Protein AF-A0A348TVM5-F1 (afdb_monomer)

Radius of gyration: 22.69 Å; Cα contacts (8 Å, |Δi|>4): 42; chains: 1; bounding box: 51×25×62 Å

Solvent-accessible surface area (backbone atoms only — not comparable to full-atom values): 7003 Å² total; per-residue (Å²): 129,72,93,57,64,83,61,80,83,60,56,71,68,58,56,51,58,50,48,56,45,32,76,75,37,51,88,80,36,58,68,71,58,41,55,50,48,54,52,49,51,52,48,48,70,74,48,40,81,82,74,45,78,82,81,62,78,54,70,68,60,54,50,49,53,30,50,52,51,46,53,50,44,48,72,76,53,36,79,69,76,55,92,78,61,93,87,54,88,77,75,87,71,82,80,69,90,55,57,62,82,42,81,43,60,83,90,79,112

Foldseek 3Di:
DPLPPVVPDDDPVVLVVLLVVCVVPVPPHDPSNSVVVVVVVVVCVVCPPVNPPPPDDPPVVLVVVLVVVLVVCCVPCVVQVDPPDPPDDGDDDPDDSDSVVSVDDPVND

Structure (mmCIF, N/CA/C/O backbone):
data_AF-A0A348TVM5-F1
#
_entry.id   AF-A0A348TVM5-F1
#
loop_
_atom_site.group_PDB
_atom_site.id
_atom_site.type_symbol
_atom_site.label_atom_id
_atom_site.label_alt_id
_atom_site.label_comp_id
_atom_site.label_asym_id
_atom_site.label_entity_id
_atom_site.label_seq_id
_atom_site.pdbx_PDB_ins_code
_atom_site.Cartn_x
_atom_site.Cartn_y
_atom_site.Cartn_z
_atom_site.occupancy
_atom_site.B_iso_or_equiv
_atom_site.auth_seq_id
_atom_site.auth_comp_id
_atom_site.auth_asym_id
_atom_site.auth_atom_id
_atom_site.pdbx_PDB_model_num
ATOM 1 N N . MET A 1 1 ? 7.272 5.803 26.629 1.00 56.88 1 MET A N 1
ATOM 2 C CA . MET A 1 1 ? 7.052 4.371 26.342 1.00 56.88 1 MET A CA 1
ATOM 3 C C . MET A 1 1 ? 5.894 4.285 25.375 1.00 56.88 1 MET A C 1
ATOM 5 O O . MET A 1 1 ? 4.883 4.928 25.641 1.00 56.88 1 MET A O 1
ATOM 9 N N . ASP A 1 2 ? 6.055 3.574 24.259 1.00 67.06 2 ASP A N 1
ATOM 10 C CA . ASP A 1 2 ? 4.943 3.324 23.339 1.00 67.06 2 ASP A CA 1
ATOM 11 C C . ASP A 1 2 ? 3.843 2.558 24.065 1.00 67.06 2 ASP A C 1
ATOM 13 O O . ASP A 1 2 ? 4.076 1.463 24.574 1.00 67.06 2 ASP A O 1
ATOM 17 N N . ARG A 1 3 ? 2.647 3.151 24.132 1.00 64.31 3 ARG A N 1
ATOM 18 C CA . ARG A 1 3 ? 1.499 2.603 24.876 1.00 64.31 3 ARG A CA 1
ATOM 19 C C . ARG A 1 3 ? 1.016 1.254 24.328 1.00 64.31 3 ARG A C 1
ATOM 21 O O . ARG A 1 3 ? 0.351 0.522 25.048 1.00 64.31 3 ARG A O 1
ATOM 28 N N . PHE A 1 4 ? 1.386 0.927 23.090 1.00 69.00 4 PHE A N 1
ATOM 29 C CA . PHE A 1 4 ? 0.953 -0.272 22.373 1.00 69.00 4 PHE A CA 1
ATOM 30 C C . PHE A 1 4 ? 2.119 -1.015 21.711 1.00 69.00 4 PHE A C 1
ATOM 32 O O . PHE A 1 4 ? 1.958 -1.621 20.655 1.00 69.00 4 PHE A O 1
ATOM 39 N N . SER A 1 5 ? 3.310 -0.981 22.316 1.00 70.44 5 SER A N 1
ATOM 40 C CA . SER A 1 5 ? 4.486 -1.702 21.800 1.00 70.44 5 SER A CA 1
ATOM 41 C C . SER A 1 5 ? 4.227 -3.200 21.584 1.00 70.44 5 SER A C 1
ATOM 43 O O . SER A 1 5 ? 4.825 -3.807 20.700 1.00 70.44 5 SER A O 1
ATOM 45 N N . PHE A 1 6 ? 3.289 -3.776 22.339 1.00 72.00 6 PHE A N 1
ATOM 46 C CA . PHE A 1 6 ? 2.852 -5.160 22.204 1.00 72.00 6 PHE A CA 1
ATOM 47 C C . PHE A 1 6 ? 2.072 -5.457 20.916 1.00 72.00 6 PHE A C 1
ATOM 49 O O . PHE A 1 6 ? 1.868 -6.626 20.647 1.00 72.00 6 PHE A O 1
ATOM 56 N N . LEU A 1 7 ? 1.638 -4.465 20.127 1.00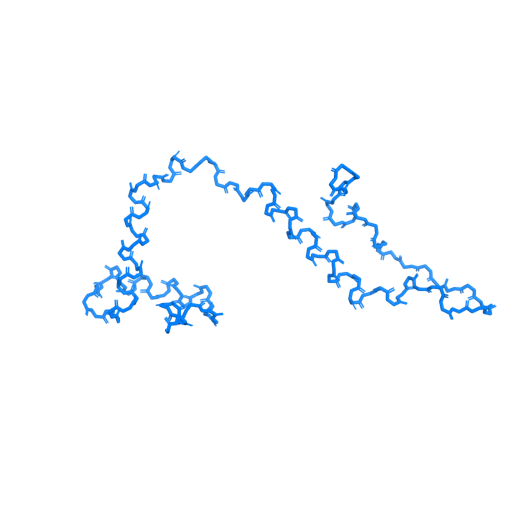 74.69 7 LEU A N 1
ATOM 57 C CA . LEU A 1 7 ? 0.919 -4.680 18.859 1.00 74.69 7 LEU A CA 1
ATOM 58 C C . LEU A 1 7 ? 1.842 -4.692 17.630 1.00 74.69 7 LEU A C 1
ATOM 60 O O . LEU A 1 7 ? 1.455 -5.193 16.580 1.00 74.69 7 LEU A O 1
ATOM 64 N N . GLY A 1 8 ? 3.061 -4.154 17.737 1.00 68.50 8 GLY A N 1
ATOM 65 C CA . GLY A 1 8 ? 3.912 -3.859 16.574 1.00 68.50 8 GLY A CA 1
ATOM 66 C C . GLY A 1 8 ? 4.461 -5.075 15.815 1.00 68.50 8 GLY A C 1
ATOM 67 O O . GLY A 1 8 ? 4.968 -4.917 14.708 1.00 68.50 8 GLY A O 1
ATOM 68 N N . SER A 1 9 ? 4.383 -6.278 16.388 1.00 66.75 9 SER A N 1
ATOM 69 C CA . SER A 1 9 ? 4.942 -7.509 15.805 1.00 66.75 9 SER A CA 1
ATOM 70 C C . SER A 1 9 ? 4.018 -8.724 15.915 1.00 66.75 9 SER A C 1
ATOM 72 O O . SER A 1 9 ? 4.468 -9.863 15.778 1.00 66.75 9 SER A O 1
ATOM 74 N N . VAL A 1 10 ? 2.733 -8.508 16.190 1.00 74.25 10 VAL A N 1
ATOM 75 C CA . VAL A 1 10 ? 1.803 -9.597 16.496 1.00 74.25 10 VAL A CA 1
ATOM 76 C C . VAL A 1 10 ? 1.073 -10.070 15.245 1.00 74.25 10 VAL A C 1
ATOM 78 O O . VAL A 1 10 ? 0.563 -9.273 14.463 1.00 74.25 10 VAL A O 1
ATOM 81 N N . HIS A 1 11 ? 1.004 -11.389 15.063 1.00 78.19 11 HIS A N 1
ATOM 82 C CA . HIS A 1 11 ? 0.195 -12.005 14.015 1.00 78.19 11 HIS A CA 1
ATOM 83 C C . HIS A 1 11 ? -1.298 -11.807 14.296 1.00 78.19 11 HIS A C 1
ATOM 85 O O . HIS A 1 11 ? -1.724 -11.954 15.440 1.00 78.19 11 HIS A O 1
ATOM 91 N N . ALA A 1 12 ? -2.096 -11.559 13.252 1.00 82.88 12 ALA A N 1
ATOM 92 C CA . ALA A 1 12 ? -3.543 -11.348 13.368 1.00 82.88 12 ALA A CA 1
ATOM 93 C C . ALA A 1 12 ? -4.246 -12.442 14.197 1.00 82.88 12 ALA A C 1
ATOM 95 O O . ALA A 1 12 ? -5.070 -12.125 15.050 1.00 82.88 12 ALA A O 1
ATOM 96 N N . GLN A 1 13 ? -3.818 -13.700 14.041 1.00 84.19 13 GLN A N 1
ATOM 97 C CA . GLN A 1 13 ? -4.341 -14.834 14.808 1.00 84.19 13 GLN A CA 1
ATOM 98 C C . GLN A 1 13 ? -4.205 -14.662 16.327 1.00 84.19 13 GLN A C 1
ATOM 100 O O . GLN A 1 13 ? -5.110 -14.999 17.077 1.00 84.19 13 GLN A O 1
ATOM 105 N N . LEU A 1 14 ? -3.085 -14.113 16.806 1.00 87.62 14 LEU A N 1
ATOM 106 C CA . LEU A 1 14 ? -2.881 -13.929 18.243 1.00 87.62 14 LEU A CA 1
ATOM 107 C C . LEU A 1 14 ? -3.797 -12.833 18.805 1.00 87.62 14 LEU A C 1
ATOM 109 O O . LEU A 1 14 ? -4.223 -12.930 19.953 1.00 87.62 14 LEU A O 1
ATOM 113 N N . ILE A 1 15 ? -4.087 -11.794 18.015 1.00 89.56 15 ILE A N 1
ATOM 114 C CA . ILE A 1 15 ? -5.021 -10.730 18.409 1.00 89.56 15 ILE A CA 1
ATOM 115 C C . ILE A 1 15 ? -6.425 -11.320 18.572 1.00 89.56 15 ILE A C 1
ATOM 117 O O . ILE A 1 15 ? -7.080 -11.060 19.580 1.00 89.56 15 ILE A O 1
ATOM 121 N N . GLU A 1 16 ? -6.847 -12.156 17.621 1.00 88.56 16 GLU A N 1
ATOM 122 C CA . GLU A 1 16 ? -8.133 -12.859 17.645 1.00 88.56 16 GLU A CA 1
ATOM 123 C C . GLU A 1 16 ? -8.251 -13.795 18.856 1.00 88.56 16 GLU A C 1
ATOM 125 O O . GLU A 1 16 ? -9.178 -13.658 19.656 1.00 88.56 16 GLU A O 1
ATOM 130 N N . ASP A 1 17 ? -7.255 -14.658 19.081 1.00 90.38 17 ASP A N 1
ATOM 131 C CA . ASP A 1 17 ? -7.226 -15.576 20.226 1.00 90.38 17 ASP A CA 1
ATOM 132 C C . ASP A 1 17 ? -7.304 -14.827 21.572 1.00 90.38 17 ASP A C 1
ATOM 134 O O . ASP A 1 17 ? -7.942 -15.282 22.529 1.00 90.38 17 ASP A O 1
ATOM 138 N N . GLN A 1 18 ? -6.635 -13.673 21.677 1.00 90.81 18 GLN A N 1
ATOM 139 C CA . GLN A 1 18 ? -6.666 -12.840 22.882 1.00 90.81 18 GLN A CA 1
ATOM 140 C C . GLN A 1 18 ? -8.008 -12.133 23.060 1.00 90.81 18 GLN A C 1
ATOM 142 O O . GLN A 1 18 ? -8.465 -12.001 24.198 1.00 90.81 18 GLN A O 1
ATOM 147 N N . TYR A 1 19 ? -8.663 -11.733 21.970 1.00 93.62 19 TYR A N 1
ATOM 148 C CA . TYR A 1 19 ? -10.000 -11.156 22.028 1.00 93.62 19 TYR A CA 1
ATOM 149 C C . TYR A 1 19 ? -11.034 -12.188 22.491 1.00 93.62 19 TYR A C 1
ATOM 151 O O . TYR A 1 19 ? -11.818 -11.909 23.396 1.00 93.62 19 TYR A O 1
ATOM 159 N N . GLU A 1 20 ? -10.977 -13.427 21.992 1.00 93.38 20 GLU A N 1
ATOM 160 C CA . GLU A 1 20 ? -11.857 -14.501 22.471 1.00 93.38 20 GLU A CA 1
ATOM 161 C C . GLU A 1 20 ? -11.700 -14.774 23.972 1.00 93.38 20 GLU A C 1
ATOM 163 O O . GLU A 1 20 ? -12.673 -15.049 24.683 1.00 93.38 20 GLU A O 1
ATOM 168 N N . ARG A 1 21 ? -10.459 -14.741 24.468 1.00 92.44 21 ARG A N 1
ATOM 169 C CA . ARG A 1 21 ? -10.170 -14.915 25.897 1.00 92.44 21 ARG A CA 1
ATOM 170 C C . ARG A 1 21 ? -10.746 -13.775 26.717 1.00 92.44 21 ARG A C 1
ATOM 172 O O . ARG A 1 21 ? -11.340 -14.041 27.761 1.00 92.44 21 ARG A O 1
ATOM 179 N N . TYR A 1 22 ? -10.612 -12.547 26.229 1.00 94.94 22 TYR A N 1
ATOM 180 C CA . TYR A 1 22 ? -11.217 -11.374 26.840 1.00 94.94 22 TYR A CA 1
ATOM 181 C C . TYR A 1 22 ? -12.744 -11.502 26.920 1.00 94.94 22 TYR A C 1
ATOM 183 O O . TYR A 1 22 ? -13.291 -11.303 28.000 1.00 94.94 22 TYR A O 1
ATOM 191 N N . LEU A 1 23 ? -13.420 -11.953 25.857 1.00 93.94 23 LEU A N 1
ATOM 192 C CA . LEU A 1 23 ? -14.874 -12.173 25.868 1.00 93.94 23 LEU A CA 1
ATOM 193 C C . LEU A 1 23 ? -15.319 -13.230 26.896 1.00 93.94 23 LEU A C 1
ATOM 195 O O . LEU A 1 23 ? -16.388 -13.107 27.490 1.00 93.94 23 LEU A O 1
ATOM 199 N N . LYS A 1 24 ? -14.511 -14.276 27.123 1.00 94.75 24 LYS A N 1
ATOM 200 C CA . LYS A 1 24 ? -14.814 -15.349 28.093 1.00 94.75 24 LYS A CA 1
ATOM 201 C C . LYS A 1 24 ? -14.496 -14.954 29.536 1.00 94.75 24 LYS A C 1
ATOM 203 O O . LYS A 1 24 ? -15.229 -15.328 30.448 1.00 94.75 24 LYS A O 1
ATOM 208 N N . ASN A 1 25 ? -13.376 -14.270 29.755 1.00 93.00 25 A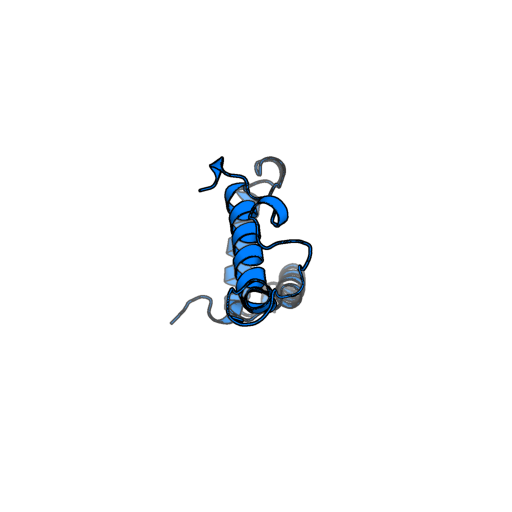SN A N 1
ATOM 209 C CA . ASN A 1 25 ? -12.919 -13.844 31.074 1.00 93.00 25 ASN A CA 1
ATOM 210 C C . ASN A 1 25 ? -12.113 -12.532 30.976 1.00 93.00 25 ASN A C 1
ATOM 212 O O . ASN A 1 25 ? -10.875 -12.566 30.897 1.00 93.00 25 ASN A O 1
ATOM 216 N N . PRO A 1 26 ? -12.791 -11.371 31.041 1.00 88.31 26 PRO A N 1
ATOM 217 C CA . PRO A 1 26 ? -12.134 -10.070 30.960 1.00 88.31 26 PRO A CA 1
ATOM 218 C C . PRO A 1 26 ? -11.082 -9.885 32.059 1.00 88.31 26 PRO A C 1
ATOM 220 O O . PRO A 1 26 ? -9.978 -9.403 31.793 1.00 88.31 26 PRO A O 1
ATOM 223 N N . ASP A 1 27 ? -11.385 -10.340 33.278 1.00 88.19 27 ASP A N 1
ATOM 224 C CA . ASP A 1 27 ? -10.527 -10.180 34.456 1.00 88.19 27 ASP A CA 1
ATOM 225 C C . ASP A 1 27 ? -9.273 -11.063 34.426 1.00 88.19 27 ASP A C 1
ATOM 227 O O . ASP A 1 27 ? -8.263 -10.717 35.044 1.00 88.19 27 ASP A O 1
ATOM 231 N N . GLY A 1 28 ? -9.309 -12.160 33.664 1.00 86.50 28 GLY A N 1
ATOM 232 C CA . GLY A 1 28 ? -8.165 -13.041 33.414 1.00 86.50 28 GLY A CA 1
ATOM 233 C C . GLY A 1 28 ? -7.232 -12.565 32.297 1.00 86.50 28 GLY A C 1
ATOM 234 O O . GLY A 1 28 ? -6.156 -13.133 32.119 1.00 86.50 28 GLY A O 1
ATOM 235 N N . THR A 1 29 ? -7.622 -11.531 31.550 1.00 88.12 29 THR A N 1
ATOM 236 C CA . THR A 1 29 ? -6.807 -10.952 30.475 1.00 88.12 29 THR A CA 1
ATOM 237 C C . THR A 1 29 ? -5.863 -9.892 31.040 1.00 88.12 29 THR A C 1
ATOM 239 O O . THR A 1 29 ? -6.226 -9.170 31.972 1.00 88.12 29 THR A O 1
ATOM 242 N N . GLU A 1 30 ? -4.653 -9.782 30.486 1.00 89.44 30 GLU A N 1
ATOM 243 C CA . GLU A 1 30 ? -3.680 -8.760 30.891 1.00 89.44 30 GLU A CA 1
ATOM 244 C C . GLU A 1 30 ? -4.309 -7.349 30.845 1.00 89.44 30 GLU A C 1
ATOM 246 O O . GLU A 1 30 ? -5.004 -7.032 29.875 1.00 89.44 30 GLU A O 1
ATOM 251 N N . PRO A 1 31 ? -4.052 -6.473 31.839 1.00 89.31 31 PRO A N 1
ATOM 252 C CA . PRO A 1 31 ? -4.647 -5.136 31.893 1.00 89.31 31 PRO A CA 1
ATOM 253 C C . PRO A 1 31 ? -4.479 -4.305 30.611 1.00 89.31 31 PRO A C 1
ATOM 255 O O . PRO A 1 31 ? -5.418 -3.625 30.203 1.00 89.31 31 PRO A O 1
ATOM 258 N N . SER A 1 32 ? -3.319 -4.388 29.950 1.00 87.69 32 SER A N 1
ATOM 259 C CA . SER A 1 32 ? -3.028 -3.675 28.697 1.00 87.69 32 SER A CA 1
ATOM 260 C C . SER A 1 32 ? -3.958 -4.110 27.556 1.00 87.69 32 SER A C 1
ATOM 262 O O . SER A 1 32 ? -4.528 -3.274 26.856 1.00 87.69 32 SER A O 1
ATOM 264 N N . TRP A 1 33 ? -4.159 -5.424 27.412 1.00 89.81 33 TRP A N 1
ATOM 265 C CA . TRP A 1 33 ? -5.067 -6.024 26.432 1.00 89.81 33 TRP A CA 1
ATOM 266 C C . TRP A 1 33 ? -6.530 -5.732 26.755 1.00 89.81 33 TRP A C 1
ATOM 268 O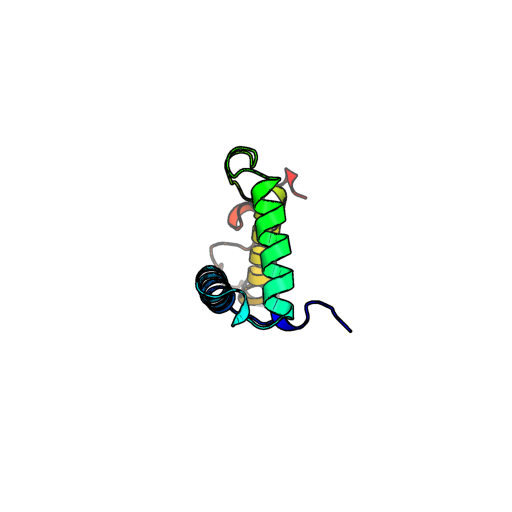 O . TRP A 1 33 ? -7.300 -5.397 25.862 1.00 89.81 33 TRP A O 1
ATOM 278 N N . ARG A 1 34 ? -6.906 -5.784 28.035 1.00 91.75 34 ARG A N 1
ATOM 279 C CA . ARG A 1 34 ? -8.258 -5.433 28.483 1.00 91.75 34 ARG A CA 1
ATOM 280 C C . ARG A 1 34 ? -8.606 -3.986 28.147 1.00 91.75 34 ARG A C 1
ATOM 282 O O . ARG A 1 34 ? -9.674 -3.738 27.607 1.00 91.75 34 ARG A O 1
ATOM 289 N N . ALA A 1 35 ? -7.704 -3.044 28.429 1.00 90.06 35 ALA A N 1
ATOM 290 C CA . ALA A 1 35 ? -7.909 -1.632 28.112 1.00 90.06 35 ALA A CA 1
ATOM 291 C C . ALA A 1 35 ? -8.011 -1.388 26.597 1.00 90.06 35 ALA A C 1
ATOM 293 O O . ALA A 1 35 ? -8.827 -0.584 26.153 1.00 90.06 35 ALA A O 1
ATOM 294 N N . PHE A 1 36 ? -7.208 -2.103 25.802 1.00 89.88 36 PHE A N 1
ATOM 295 C CA . PHE A 1 36 ? -7.300 -2.066 24.345 1.00 89.88 36 PHE A CA 1
ATOM 296 C C . PHE A 1 36 ? -8.661 -2.576 23.847 1.00 89.88 36 PHE A C 1
ATOM 298 O O . PHE A 1 36 ? -9.335 -1.864 23.106 1.00 89.88 36 PHE A O 1
ATOM 305 N N . PHE A 1 37 ? -9.094 -3.761 24.291 1.00 92.88 37 PHE A N 1
ATOM 306 C CA . PHE A 1 37 ? -10.360 -4.351 23.854 1.00 92.88 37 PHE A CA 1
ATOM 307 C C . PHE A 1 37 ? -11.583 -3.572 24.337 1.00 92.88 37 PHE A C 1
ATOM 309 O O . PHE A 1 37 ? -12.520 -3.419 23.571 1.00 92.88 37 PHE A O 1
ATOM 316 N N . GLN A 1 38 ? -11.545 -2.972 25.528 1.00 91.38 38 GLN A N 1
ATOM 317 C CA . GLN A 1 38 ? -12.591 -2.041 25.968 1.00 91.38 38 GLN A CA 1
ATOM 318 C C . GLN A 1 38 ? -12.728 -0.836 25.028 1.00 91.38 38 GLN A C 1
ATOM 320 O O . GLN A 1 38 ? -13.839 -0.417 24.720 1.00 91.38 38 GLN A O 1
ATOM 325 N N . GLY A 1 39 ? -11.608 -0.280 24.553 1.00 89.00 39 GLY A N 1
ATOM 326 C CA . GLY A 1 39 ? -11.627 0.792 23.556 1.00 89.00 39 GLY A CA 1
ATOM 327 C C . GLY A 1 39 ? -12.129 0.323 22.187 1.00 89.00 39 GLY A C 1
ATOM 328 O O . GLY A 1 39 ? -12.852 1.061 21.521 1.00 89.00 39 GLY A O 1
ATOM 329 N N . TYR A 1 40 ? -11.771 -0.898 21.782 1.00 88.69 40 TYR A N 1
ATOM 330 C CA . TYR A 1 40 ? -12.263 -1.534 20.558 1.00 88.69 40 TYR A CA 1
ATOM 331 C C . TYR A 1 40 ? -13.779 -1.775 20.605 1.00 88.69 40 TYR A C 1
ATOM 333 O O . TYR A 1 40 ? -14.477 -1.370 19.681 1.00 88.69 40 TYR A O 1
ATOM 341 N N . ASP A 1 41 ? -14.290 -2.355 21.693 1.00 89.31 41 ASP A N 1
ATOM 342 C CA . ASP A 1 41 ? -15.721 -2.595 21.900 1.00 89.31 41 ASP A CA 1
ATOM 343 C C . ASP A 1 41 ? -16.493 -1.272 21.923 1.00 89.31 41 ASP A C 1
ATOM 345 O O . ASP A 1 41 ? -17.503 -1.136 21.243 1.00 89.31 41 ASP A O 1
ATOM 349 N N . PHE A 1 42 ? -15.977 -0.258 22.625 1.00 88.88 42 PHE A N 1
ATOM 350 C CA . PHE A 1 42 ? -16.568 1.082 22.649 1.00 88.88 42 PHE A CA 1
ATOM 351 C C . PHE A 1 42 ? -16.646 1.712 21.253 1.00 88.88 42 PHE A C 1
ATOM 353 O O . PHE A 1 42 ? -17.663 2.294 20.883 1.00 88.88 42 PHE A O 1
ATOM 360 N N . ALA A 1 43 ? -15.585 1.586 20.451 1.00 82.62 43 ALA A N 1
ATOM 361 C CA . ALA A 1 43 ? -15.610 2.045 19.068 1.00 82.62 43 ALA A CA 1
ATOM 362 C C . ALA A 1 43 ? -16.632 1.254 18.236 1.00 82.62 43 ALA A C 1
ATOM 364 O O . ALA A 1 43 ? -17.370 1.857 17.465 1.00 82.62 43 ALA A O 1
ATOM 365 N N . LYS A 1 44 ? -16.723 -0.066 18.428 1.00 82.50 44 LYS A N 1
ATOM 366 C CA . LYS A 1 44 ? -17.699 -0.932 17.754 1.00 82.50 44 LYS A CA 1
ATOM 367 C C . LYS A 1 44 ? -19.152 -0.608 18.133 1.00 82.50 44 LYS A C 1
ATOM 369 O O . LYS A 1 44 ? -20.044 -0.768 17.312 1.00 82.50 44 LYS A O 1
ATOM 374 N N . GLU A 1 45 ? -19.402 -0.147 19.356 1.00 81.81 45 GLU A N 1
ATOM 375 C CA . GLU A 1 45 ? -20.725 0.326 19.783 1.00 81.81 45 GLU A CA 1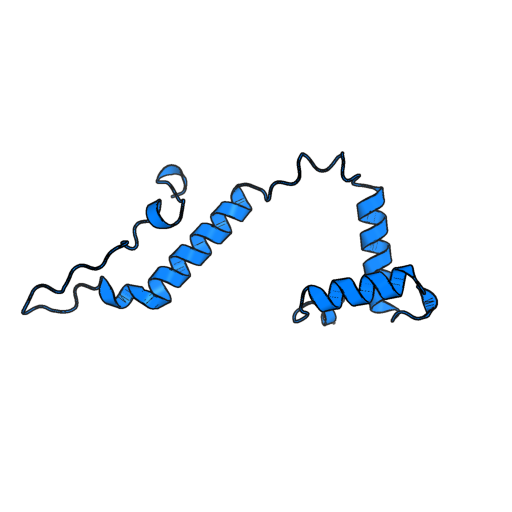
ATOM 376 C C . GLU A 1 45 ? -21.098 1.678 19.156 1.00 81.81 45 GLU A C 1
ATOM 378 O O . GLU A 1 45 ? -22.265 1.905 18.848 1.00 81.81 45 GLU A O 1
ATOM 383 N N . ILE A 1 46 ? -20.123 2.578 18.971 1.00 76.25 46 ILE A N 1
ATOM 384 C CA . ILE A 1 46 ? -20.340 3.900 18.357 1.00 76.25 46 ILE A CA 1
ATOM 385 C C . ILE A 1 46 ? -20.518 3.797 16.844 1.00 76.25 46 ILE A C 1
ATOM 387 O O . ILE A 1 46 ? -21.343 4.506 16.276 1.00 76.25 46 ILE A O 1
ATOM 391 N N . TYR A 1 47 ? -19.720 2.950 16.202 1.00 66.56 47 TYR A N 1
ATOM 392 C CA . TYR A 1 47 ? -19.770 2.698 14.772 1.00 66.56 47 TYR A CA 1
ATOM 393 C C . TYR A 1 47 ? -20.419 1.335 14.564 1.00 66.56 47 TYR A C 1
ATOM 395 O O . TYR A 1 47 ? -19.730 0.313 14.543 1.00 66.56 47 TYR A O 1
ATOM 403 N N . ALA A 1 48 ? -21.749 1.318 14.445 1.00 65.81 48 ALA A N 1
ATOM 404 C CA . ALA A 1 48 ? -22.460 0.098 14.091 1.00 65.81 48 ALA A CA 1
ATOM 405 C C . ALA A 1 48 ? -21.896 -0.455 12.770 1.00 65.81 48 ALA A C 1
ATOM 407 O O . ALA A 1 48 ? -21.555 0.310 11.870 1.00 65.81 48 ALA A O 1
ATOM 408 N N . GLU A 1 49 ? -21.835 -1.782 12.619 1.00 58.81 49 GLU A N 1
ATOM 409 C CA . GLU A 1 49 ? -21.447 -2.419 11.344 1.00 58.81 49 GLU A CA 1
ATOM 410 C C . GLU A 1 49 ? -22.313 -1.940 10.159 1.00 58.81 49 GLU A C 1
ATOM 412 O O . GLU A 1 49 ? -21.890 -2.038 9.014 1.00 58.81 49 GLU A O 1
ATOM 417 N N . GLU A 1 50 ? -23.496 -1.385 10.443 1.00 57.75 50 GLU A N 1
ATOM 418 C CA . GLU A 1 50 ? -24.423 -0.765 9.489 1.00 57.75 50 GLU A CA 1
ATOM 419 C C . GLU A 1 50 ? -24.086 0.703 9.145 1.00 57.75 50 GLU A C 1
ATOM 421 O O . GLU A 1 50 ? -24.441 1.155 8.058 1.00 57.75 50 GLU A O 1
ATOM 426 N N . ASP A 1 51 ? -23.395 1.430 10.036 1.00 56.62 51 ASP A N 1
ATOM 427 C CA . ASP A 1 51 ? -22.891 2.801 9.815 1.00 56.62 51 ASP A CA 1
ATOM 428 C C . ASP A 1 51 ? -21.515 2.813 9.129 1.00 56.62 51 ASP A C 1
ATOM 430 O O . ASP A 1 51 ? -21.073 3.846 8.625 1.00 56.62 51 ASP A O 1
ATOM 434 N N . LEU A 1 52 ? -20.836 1.663 9.099 1.00 59.50 52 LEU A N 1
ATOM 435 C CA . LEU A 1 52 ? -19.725 1.412 8.191 1.00 59.50 52 LEU A CA 1
ATOM 436 C C . LEU A 1 52 ? -20.324 1.143 6.812 1.00 59.50 52 LEU A C 1
ATOM 438 O O . LEU A 1 52 ? -20.878 0.077 6.549 1.00 59.50 52 LEU A O 1
ATOM 442 N N . ASP A 1 53 ? -20.225 2.116 5.921 1.00 50.75 53 ASP A N 1
ATOM 443 C CA . ASP A 1 53 ? -20.688 2.041 4.547 1.00 50.75 53 ASP A CA 1
ATOM 444 C C . ASP A 1 53 ? -20.065 0.843 3.817 1.00 50.75 53 ASP A C 1
ATOM 446 O O . ASP A 1 53 ? -18.964 0.905 3.284 1.00 50.75 53 ASP A O 1
ATOM 450 N N . GLY A 1 54 ? -20.773 -0.292 3.799 1.00 52.91 54 GLY A N 1
ATOM 451 C CA . GLY A 1 54 ? -20.538 -1.396 2.867 1.00 52.91 54 GLY A CA 1
ATOM 452 C C . GLY A 1 54 ? -19.110 -1.951 2.811 1.00 52.91 54 GLY A C 1
ATOM 453 O O . GLY A 1 54 ? -18.748 -2.511 1.781 1.00 52.91 54 GLY A O 1
ATOM 454 N N . GLY A 1 55 ? -18.319 -1.805 3.882 1.00 53.19 55 GLY A N 1
ATOM 455 C CA . GLY A 1 55 ? -17.110 -2.579 4.198 1.00 53.19 55 GLY A CA 1
ATOM 456 C C . GLY A 1 55 ? -16.044 -2.704 3.104 1.00 53.19 55 GLY A C 1
ATOM 457 O O . GLY A 1 55 ? -15.303 -3.688 3.091 1.00 53.19 55 GLY A O 1
ATOM 458 N N . GLY A 1 56 ? -15.969 -1.765 2.165 1.00 60.88 56 GLY A N 1
ATOM 459 C CA . GLY A 1 56 ? -14.877 -1.701 1.202 1.00 60.88 56 GLY A CA 1
ATOM 460 C C . GLY A 1 56 ? -13.646 -1.077 1.849 1.00 60.88 56 GLY A C 1
ATOM 461 O O . GLY A 1 56 ? -13.749 -0.070 2.544 1.00 60.88 56 GLY A O 1
ATOM 462 N N . VAL A 1 57 ? -12.463 -1.646 1.613 1.00 68.06 57 VAL A N 1
ATOM 463 C CA . VAL A 1 57 ? -11.212 -0.910 1.854 1.00 68.06 57 VAL A CA 1
ATOM 464 C C . VAL A 1 57 ? -11.285 0.386 1.027 1.00 68.06 57 VAL A C 1
ATOM 466 O O . VAL A 1 57 ? -11.602 0.275 -0.162 1.00 68.06 57 VAL A O 1
ATOM 469 N N . PRO A 1 58 ? -11.022 1.581 1.605 1.00 82.00 58 PRO A N 1
ATOM 470 C CA . PRO A 1 58 ? -11.048 2.835 0.855 1.00 82.00 58 PRO A CA 1
ATOM 471 C C . PRO A 1 58 ? -10.228 2.720 -0.426 1.00 82.00 58 PRO A C 1
ATOM 473 O O . PRO A 1 58 ? -9.164 2.091 -0.427 1.00 82.00 58 PRO A O 1
ATOM 476 N N . GLU A 1 59 ? -10.712 3.311 -1.517 1.00 83.38 59 GLU A N 1
ATOM 477 C CA . GLU A 1 59 ? -10.059 3.179 -2.821 1.00 83.38 59 GLU A CA 1
ATOM 478 C C . GLU A 1 59 ? -8.603 3.667 -2.765 1.00 83.38 59 GLU A C 1
ATOM 480 O O . GLU A 1 59 ? -7.722 3.046 -3.362 1.00 83.38 59 GLU A O 1
ATOM 485 N N . GLU A 1 60 ? -8.314 4.707 -1.973 1.00 85.62 60 GLU A N 1
ATOM 486 C CA . GLU A 1 60 ? -6.947 5.190 -1.763 1.00 85.62 60 GLU A CA 1
ATOM 487 C C . GLU A 1 60 ? -6.044 4.113 -1.156 1.00 85.62 60 GLU A C 1
ATOM 489 O O . GLU A 1 60 ? -4.926 3.902 -1.622 1.00 85.62 60 GLU A O 1
ATOM 494 N N . VAL A 1 61 ? -6.542 3.372 -0.165 1.00 86.38 61 VAL A N 1
ATOM 495 C CA . VAL A 1 61 ? -5.785 2.306 0.503 1.00 86.38 61 VAL A CA 1
ATOM 496 C C . VAL A 1 61 ? -5.554 1.129 -0.449 1.00 86.38 61 VAL A C 1
ATOM 498 O O . VAL A 1 61 ? -4.467 0.551 -0.472 1.00 86.38 61 VAL A O 1
ATOM 501 N N . VAL A 1 62 ? -6.529 0.790 -1.299 1.00 89.31 62 VAL A N 1
ATOM 502 C CA . VAL A 1 62 ? -6.339 -0.223 -2.354 1.00 89.31 62 VAL A CA 1
ATOM 503 C C . VAL A 1 62 ? -5.237 0.208 -3.329 1.00 89.31 62 VAL A C 1
ATOM 505 O O . VAL A 1 62 ? -4.356 -0.591 -3.664 1.00 89.31 62 VAL A O 1
ATOM 508 N N . LYS A 1 63 ? -5.226 1.482 -3.737 1.00 92.81 63 LYS A N 1
ATOM 509 C CA . LYS A 1 63 ? -4.182 2.037 -4.611 1.00 92.81 63 LYS A CA 1
ATOM 510 C C . LYS A 1 63 ? -2.808 2.035 -3.946 1.00 92.81 63 LYS A C 1
ATOM 512 O O . LYS A 1 63 ? -1.823 1.708 -4.607 1.00 92.81 63 LYS A O 1
ATOM 517 N N . GLU A 1 64 ? -2.716 2.300 -2.644 1.00 93.25 64 GLU A N 1
ATOM 518 C CA . GLU A 1 64 ? -1.456 2.164 -1.903 1.00 93.25 64 GLU A CA 1
ATOM 519 C C . GLU A 1 64 ? -0.899 0.735 -1.986 1.00 93.25 64 GLU A C 1
ATOM 521 O O . GLU A 1 64 ? 0.290 0.551 -2.266 1.00 93.25 64 GLU A O 1
ATOM 526 N N . PHE A 1 65 ? -1.742 -0.292 -1.839 1.00 94.06 65 PHE A N 1
ATOM 527 C CA . PHE A 1 65 ? -1.314 -1.682 -2.031 1.00 94.06 65 PHE A CA 1
ATOM 528 C C . PHE A 1 65 ? -0.838 -1.958 -3.463 1.00 94.06 65 PHE A C 1
ATOM 530 O O . PHE A 1 65 ? 0.166 -2.652 -3.654 1.00 94.06 65 PHE A O 1
ATOM 537 N N . HIS A 1 66 ? -1.496 -1.392 -4.476 1.00 95.62 66 HIS A N 1
ATOM 538 C CA . HIS A 1 66 ? -1.043 -1.488 -5.867 1.00 95.62 66 HIS A CA 1
ATOM 539 C C . HIS A 1 66 ? 0.343 -0.852 -6.068 1.00 95.62 66 HIS A C 1
ATOM 541 O O . HIS A 1 66 ? 1.214 -1.448 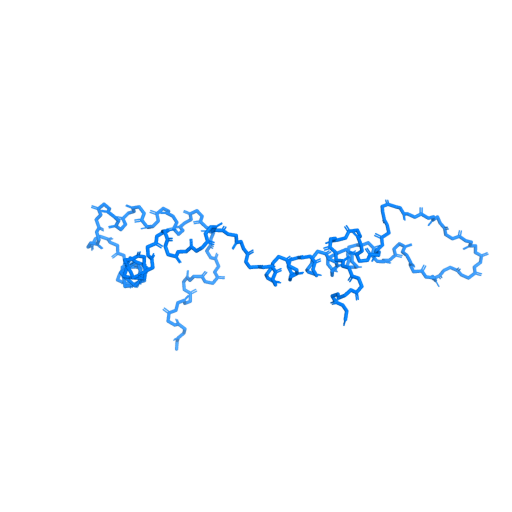-6.709 1.00 95.62 66 HIS A O 1
ATOM 547 N N . VAL A 1 67 ? 0.601 0.303 -5.449 1.00 96.81 67 VAL A N 1
ATOM 548 C CA . VAL A 1 67 ? 1.918 0.963 -5.464 1.00 96.81 67 VAL A CA 1
ATOM 549 C C . VAL A 1 67 ? 2.974 0.123 -4.738 1.00 96.81 67 VAL A C 1
ATOM 551 O O . VAL A 1 67 ? 4.094 -0.029 -5.235 1.00 96.81 67 VAL A O 1
ATOM 554 N N . LEU A 1 68 ? 2.645 -0.483 -3.595 1.00 97.06 68 LEU A N 1
ATOM 555 C CA . LEU A 1 68 ? 3.559 -1.390 -2.892 1.00 97.06 68 LEU A CA 1
ATOM 556 C C . LEU A 1 68 ? 3.934 -2.598 -3.763 1.00 97.06 68 LEU A C 1
ATOM 558 O O . LEU A 1 68 ? 5.118 -2.945 -3.858 1.00 97.06 68 LEU A O 1
ATOM 562 N N . ASN A 1 69 ? 2.958 -3.185 -4.459 1.00 96.56 69 ASN A N 1
ATOM 563 C CA . ASN A 1 69 ? 3.186 -4.277 -5.404 1.00 96.56 69 ASN A CA 1
ATOM 564 C C . ASN A 1 69 ? 4.085 -3.844 -6.571 1.00 96.56 69 ASN A C 1
ATOM 566 O O . ASN A 1 69 ? 5.006 -4.579 -6.942 1.00 96.56 69 ASN A O 1
ATOM 570 N N . LEU A 1 70 ? 3.881 -2.638 -7.110 1.00 97.56 70 LEU A N 1
ATOM 571 C CA . LEU A 1 70 ? 4.743 -2.044 -8.136 1.00 97.56 70 LEU A CA 1
ATOM 572 C C . LEU A 1 70 ? 6.193 -1.953 -7.643 1.00 97.56 70 LEU A C 1
ATOM 574 O O . LEU A 1 70 ? 7.105 -2.475 -8.290 1.00 97.56 70 LEU A O 1
ATOM 578 N N . ILE A 1 71 ? 6.418 -1.367 -6.462 1.00 97.50 71 ILE A N 1
ATOM 579 C CA . ILE A 1 71 ? 7.751 -1.237 -5.849 1.00 97.50 71 ILE A CA 1
ATOM 580 C C . ILE A 1 71 ? 8.405 -2.612 -5.674 1.00 97.50 71 ILE A C 1
ATOM 582 O O . ILE A 1 71 ? 9.580 -2.798 -6.011 1.00 97.50 71 ILE A O 1
ATOM 586 N N . GLN A 1 72 ? 7.659 -3.596 -5.173 1.00 97.38 72 GLN A N 1
ATOM 587 C CA . GLN A 1 72 ? 8.150 -4.964 -5.021 1.00 97.38 72 GLN A CA 1
ATOM 588 C C . GLN A 1 72 ? 8.501 -5.601 -6.375 1.00 97.38 72 GLN A C 1
ATOM 590 O O . GLN A 1 72 ? 9.516 -6.299 -6.485 1.00 97.38 72 GLN A O 1
ATOM 595 N N . GLY A 1 73 ? 7.727 -5.322 -7.425 1.00 97.06 73 GLY A N 1
ATOM 596 C CA . GLY A 1 73 ? 8.028 -5.708 -8.802 1.00 97.06 73 GLY A CA 1
ATOM 597 C C . GLY A 1 73 ? 9.369 -5.145 -9.278 1.00 97.06 73 GLY A C 1
ATOM 598 O O . GLY A 1 73 ? 10.237 -5.898 -9.722 1.00 97.06 73 GLY A O 1
ATOM 599 N N . TYR A 1 74 ? 9.606 -3.845 -9.110 1.00 97.38 74 TYR A N 1
ATOM 600 C CA . TYR A 1 74 ? 10.893 -3.234 -9.464 1.00 97.38 74 TYR A CA 1
ATOM 601 C C . TYR A 1 74 ? 12.062 -3.818 -8.659 1.00 97.38 74 TYR A C 1
ATOM 603 O O . TYR A 1 74 ? 13.118 -4.098 -9.229 1.00 97.38 74 TYR A O 1
ATOM 611 N N . ARG A 1 75 ? 11.878 -4.074 -7.359 1.00 97.38 75 ARG A N 1
ATOM 612 C CA . ARG A 1 75 ? 12.916 -4.671 -6.499 1.00 97.38 75 ARG A CA 1
ATOM 613 C C . ARG A 1 75 ? 13.282 -6.095 -6.910 1.00 97.38 75 ARG A C 1
ATOM 615 O O . ARG A 1 75 ? 14.461 -6.431 -6.969 1.00 97.38 75 ARG A O 1
ATOM 622 N N . SER A 1 76 ? 12.283 -6.926 -7.192 1.00 96.69 76 SER A N 1
ATOM 623 C CA . SER A 1 76 ? 12.480 -8.348 -7.490 1.00 96.69 76 SER A CA 1
ATOM 624 C C . SER A 1 76 ? 12.936 -8.597 -8.928 1.00 96.69 76 SER A C 1
ATOM 626 O O . SER A 1 76 ? 13.868 -9.366 -9.149 1.00 96.69 76 SER A O 1
ATOM 628 N N . ARG A 1 77 ? 12.318 -7.931 -9.913 1.00 95.44 77 ARG A N 1
ATOM 629 C CA . ARG A 1 77 ? 12.500 -8.219 -11.349 1.00 95.44 77 ARG A CA 1
ATOM 630 C C . ARG A 1 77 ? 12.904 -7.016 -12.204 1.00 95.44 77 ARG A C 1
ATOM 632 O O . ARG A 1 77 ? 13.114 -7.180 -13.402 1.00 95.44 77 ARG A O 1
ATOM 639 N N . GLY A 1 78 ? 13.120 -5.835 -11.618 1.00 94.94 78 GLY A N 1
ATOM 640 C CA . GLY A 1 78 ? 13.568 -4.631 -12.340 1.00 94.94 78 GLY A CA 1
ATOM 641 C C . GLY A 1 78 ? 14.844 -4.829 -13.153 1.00 94.94 78 GLY A C 1
ATOM 642 O O . GLY A 1 78 ? 14.954 -4.344 -14.278 1.00 94.94 78 GLY A O 1
ATOM 643 N N . HIS A 1 79 ? 15.779 -5.632 -12.643 1.00 93.56 79 HIS A N 1
ATOM 644 C CA . HIS A 1 79 ? 17.044 -5.938 -13.313 1.00 93.56 79 HIS A CA 1
ATOM 645 C C . HIS A 1 79 ? 16.872 -6.592 -14.701 1.00 93.56 79 HIS A C 1
ATOM 647 O O . HIS A 1 79 ? 17.755 -6.444 -15.558 1.00 93.56 79 HIS A O 1
ATOM 653 N N . LEU A 1 80 ? 15.743 -7.267 -14.953 1.00 93.12 80 LEU A N 1
ATOM 654 C CA . LEU A 1 80 ? 15.429 -7.899 -16.238 1.00 93.12 80 LEU A CA 1
ATOM 655 C C . LEU A 1 80 ? 15.150 -6.874 -17.345 1.00 93.12 80 LEU A C 1
ATOM 657 O O . LEU A 1 80 ? 15.477 -7.131 -18.501 1.00 93.12 80 LEU A O 1
ATOM 661 N N . PHE A 1 81 ? 14.638 -5.696 -16.984 1.00 92.81 81 PHE A N 1
ATOM 662 C CA . PHE A 1 81 ? 14.223 -4.635 -17.911 1.00 92.81 81 PHE A CA 1
ATOM 663 C C . PHE A 1 81 ? 15.298 -3.555 -18.123 1.00 92.81 81 PHE A C 1
ATOM 665 O O . PHE A 1 81 ? 15.081 -2.564 -18.818 1.00 92.81 81 PHE A O 1
ATOM 672 N N . THR A 1 82 ? 16.485 -3.732 -17.537 1.00 91.25 82 THR A N 1
ATOM 673 C CA . THR A 1 82 ? 17.573 -2.752 -17.635 1.00 91.25 82 THR A CA 1
ATOM 674 C C . TH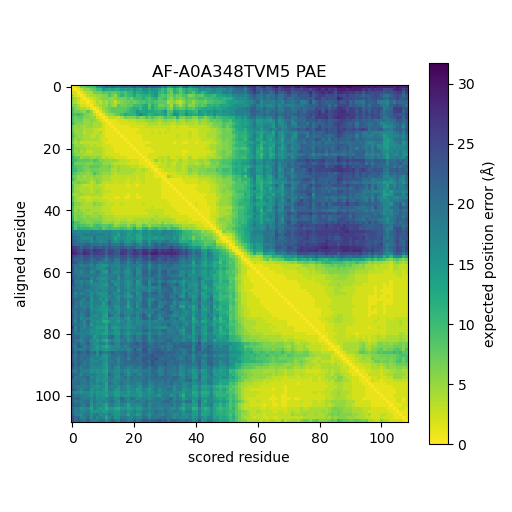R A 1 82 ? 18.291 -2.802 -18.986 1.00 91.25 82 THR A C 1
ATOM 676 O O . THR A 1 82 ? 18.608 -3.871 -19.517 1.00 91.25 82 THR A O 1
ATOM 679 N N . LYS A 1 83 ? 18.650 -1.625 -19.513 1.00 89.25 83 LYS A 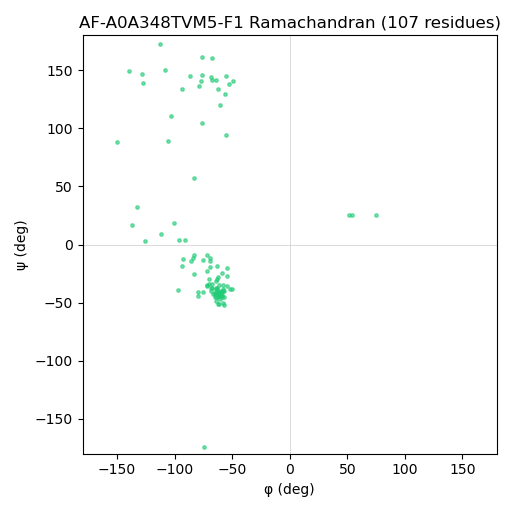N 1
ATOM 680 C CA . LYS A 1 83 ? 19.466 -1.467 -20.731 1.00 89.25 83 LYS A CA 1
ATOM 681 C C . LYS A 1 83 ? 20.965 -1.580 -20.420 1.00 89.25 83 LYS A C 1
ATOM 683 O O . LYS A 1 83 ? 21.734 -0.662 -20.669 1.00 89.25 83 LYS A O 1
ATOM 688 N N . THR A 1 84 ? 21.373 -2.699 -19.826 1.00 89.75 84 THR A N 1
ATOM 689 C CA . THR A 1 84 ? 22.754 -2.916 -19.347 1.00 89.75 84 THR A CA 1
ATOM 690 C C . THR A 1 84 ? 23.674 -3.602 -20.359 1.00 89.75 84 THR A C 1
ATOM 692 O O . THR A 1 84 ? 24.882 -3.622 -20.151 1.00 89.75 84 THR A O 1
ATOM 695 N N . ASN A 1 85 ? 23.144 -4.168 -21.450 1.00 89.94 85 ASN A N 1
ATOM 696 C CA . ASN A 1 85 ? 23.947 -4.859 -22.465 1.00 89.94 85 ASN A CA 1
ATOM 697 C C . ASN A 1 85 ? 24.140 -3.982 -23.719 1.00 89.94 85 ASN A C 1
ATOM 699 O O . ASN A 1 85 ? 23.173 -3.802 -24.460 1.00 89.94 85 ASN A O 1
ATOM 703 N N . PRO A 1 86 ? 25.359 -3.480 -23.993 1.00 88.94 86 PRO A N 1
ATOM 704 C CA . PRO A 1 86 ? 25.632 -2.656 -25.171 1.00 88.94 86 PRO A CA 1
ATOM 705 C C . PRO A 1 86 ? 25.919 -3.466 -26.448 1.00 88.94 86 PRO A C 1
ATOM 707 O O . PRO A 1 86 ? 25.980 -2.890 -27.528 1.00 88.94 86 PRO A O 1
ATOM 710 N N . VAL A 1 87 ? 26.127 -4.784 -26.353 1.00 93.44 87 VAL A N 1
ATOM 711 C CA . VAL A 1 87 ? 26.596 -5.615 -27.480 1.00 93.44 87 VAL A CA 1
ATOM 712 C C . VAL A 1 87 ? 25.444 -6.323 -28.187 1.00 93.44 87 VAL A C 1
ATOM 714 O O . VAL A 1 87 ? 25.460 -6.486 -29.405 1.00 93.44 87 VAL A O 1
ATOM 717 N N . ARG A 1 88 ? 24.455 -6.806 -27.428 1.00 87.62 88 ARG A N 1
ATOM 718 C CA . ARG A 1 88 ? 23.330 -7.589 -27.960 1.00 87.62 88 ARG A CA 1
ATOM 719 C C . ARG A 1 88 ? 22.025 -7.200 -27.288 1.00 87.62 88 ARG A C 1
ATOM 721 O O . ARG A 1 88 ? 22.005 -6.890 -26.097 1.00 87.62 88 ARG A O 1
ATOM 728 N N . MET A 1 89 ? 20.930 -7.320 -28.035 1.00 85.69 89 MET A N 1
ATOM 729 C CA . MET A 1 89 ? 19.594 -7.185 -27.460 1.00 85.69 89 MET A CA 1
ATOM 730 C C . MET A 1 89 ? 19.347 -8.281 -26.417 1.00 85.69 89 MET A C 1
ATOM 732 O O . MET A 1 89 ? 19.660 -9.455 -26.636 1.00 85.69 89 MET A O 1
ATOM 736 N N . ARG A 1 90 ? 18.817 -7.881 -25.257 1.00 83.69 90 ARG A N 1
ATOM 737 C CA . ARG A 1 90 ? 18.359 -8.813 -24.221 1.00 83.69 90 ARG A CA 1
ATOM 738 C C . ARG A 1 90 ? 17.017 -9.431 -24.611 1.00 83.69 90 ARG A C 1
ATOM 740 O O . ARG A 1 90 ? 16.303 -8.913 -25.462 1.00 83.69 90 ARG A O 1
ATOM 747 N N . ARG A 1 91 ? 16.695 -10.549 -23.960 1.00 88.88 91 ARG A N 1
ATOM 748 C CA . ARG A 1 91 ? 15.378 -11.189 -24.056 1.00 88.88 91 ARG A CA 1
ATOM 749 C C . ARG A 1 91 ? 14.312 -10.255 -23.479 1.00 88.88 91 ARG A C 1
ATOM 751 O O . ARG A 1 91 ? 14.578 -9.588 -22.480 1.00 88.88 91 ARG A O 1
ATOM 758 N N . SER A 1 92 ? 13.142 -10.227 -24.104 1.00 88.69 92 SER A N 1
ATOM 759 C CA . SER A 1 92 ? 11.948 -9.602 -23.541 1.00 88.69 92 SER A CA 1
ATOM 760 C C . SER A 1 92 ? 11.348 -10.506 -22.464 1.00 88.69 92 SER A C 1
ATOM 762 O O . SER A 1 92 ? 11.433 -11.733 -22.553 1.00 88.69 92 SER A O 1
ATOM 764 N N . TYR A 1 93 ? 10.771 -9.888 -21.437 1.00 90.25 93 TYR A N 1
ATOM 765 C CA . TYR A 1 93 ? 10.080 -10.575 -20.350 1.00 90.25 93 TYR A CA 1
ATOM 766 C C . TYR A 1 93 ? 8.684 -9.981 -20.197 1.00 90.25 93 TYR A C 1
ATOM 768 O O . TYR A 1 93 ? 8.525 -8.763 -20.260 1.00 90.25 93 TYR A O 1
ATOM 776 N N . GLU A 1 94 ? 7.704 -10.850 -19.976 1.00 92.75 94 GLU A N 1
ATOM 777 C CA . GLU A 1 94 ? 6.303 -10.493 -19.759 1.00 92.75 94 GLU A CA 1
ATOM 778 C C . GLU A 1 94 ? 5.791 -11.159 -18.469 1.00 92.75 94 GLU A C 1
ATOM 780 O O . GLU A 1 94 ? 6.246 -12.262 -18.144 1.00 92.75 94 GLU A O 1
ATOM 785 N N . PRO A 1 95 ? 4.875 -10.517 -17.717 1.00 91.94 95 PRO A N 1
ATOM 786 C CA . PRO A 1 95 ? 4.344 -9.162 -17.931 1.00 91.94 95 PRO A CA 1
ATOM 787 C C . PRO A 1 95 ? 5.410 -8.078 -17.700 1.00 91.94 95 PRO A C 1
ATOM 789 O O . PRO A 1 95 ? 6.433 -8.334 -17.064 1.00 91.94 95 PRO A O 1
ATOM 792 N N . THR A 1 96 ? 5.211 -6.868 -18.218 1.00 94.62 96 THR A N 1
ATOM 793 C CA . THR A 1 96 ? 6.148 -5.744 -18.040 1.00 94.62 96 THR A CA 1
ATOM 794 C C . THR A 1 96 ? 6.066 -5.157 -16.620 1.00 94.62 96 THR A C 1
ATOM 796 O O . THR A 1 96 ? 5.438 -5.730 -15.720 1.00 94.62 96 THR A O 1
ATOM 799 N N . LEU A 1 97 ? 6.780 -4.053 -16.377 1.00 95.56 97 LEU A N 1
ATOM 800 C CA . LEU A 1 97 ? 6.696 -3.257 -15.143 1.00 95.56 97 LEU A CA 1
ATOM 801 C C . LEU A 1 97 ? 5.824 -2.002 -15.314 1.00 95.56 97 LEU A C 1
ATOM 803 O O . LEU A 1 97 ? 5.931 -1.071 -14.515 1.00 95.56 97 LEU A O 1
ATOM 807 N N . ASP A 1 98 ? 4.984 -1.985 -16.351 1.00 95.94 98 ASP A N 1
ATOM 808 C CA . ASP A 1 98 ? 4.029 -0.903 -16.587 1.00 95.94 98 ASP A CA 1
ATOM 809 C C . ASP A 1 98 ? 2.951 -0.916 -15.495 1.00 95.94 98 ASP A C 1
ATOM 811 O O . ASP A 1 98 ? 2.568 -1.990 -15.015 1.00 95.94 98 ASP A O 1
ATOM 815 N N . ILE A 1 99 ? 2.500 0.273 -15.090 1.00 96.56 99 ILE A N 1
ATOM 816 C CA . ILE A 1 99 ? 1.618 0.496 -13.932 1.00 96.56 99 ILE A CA 1
ATOM 817 C C . ILE A 1 99 ? 0.257 -0.196 -14.095 1.00 96.56 99 ILE A C 1
ATOM 819 O O . ILE A 1 99 ? -0.332 -0.664 -13.122 1.00 96.56 99 ILE A O 1
ATOM 823 N N . GLU A 1 100 ? -0.178 -0.375 -15.339 1.00 96.62 100 GLU A N 1
ATOM 824 C CA . GLU A 1 100 ? -1.414 -1.050 -15.716 1.00 96.62 100 GLU A CA 1
ATOM 825 C C . GLU A 1 100 ? -1.407 -2.528 -15.291 1.00 96.62 100 GLU A C 1
ATOM 827 O O . GLU A 1 100 ? -2.447 -3.073 -14.925 1.00 96.62 100 GLU A O 1
ATOM 832 N N . ASN A 1 101 ? -0.232 -3.174 -15.232 1.00 95.75 101 ASN A N 1
ATOM 833 C CA . ASN A 1 101 ? -0.103 -4.552 -14.734 1.00 95.75 101 ASN A CA 1
ATOM 834 C C . ASN A 1 101 ? -0.295 -4.669 -13.213 1.00 95.75 101 ASN A C 1
ATOM 836 O O . ASN A 1 101 ? -0.344 -5.780 -12.686 1.00 95.75 101 ASN A O 1
ATOM 840 N N . PHE A 1 102 ? -0.358 -3.539 -12.509 1.00 96.25 102 PHE A N 1
ATOM 841 C CA . PHE A 1 102 ? -0.538 -3.462 -11.062 1.00 96.25 102 PHE A CA 1
ATOM 842 C C . PHE A 1 102 ? -1.895 -2.866 -10.680 1.00 96.25 102 PHE A C 1
ATOM 844 O O . PHE A 1 102 ? -2.114 -2.604 -9.505 1.00 96.25 102 PHE A O 1
ATOM 851 N N . GLY A 1 103 ? -2.807 -2.670 -11.640 1.00 94.44 103 GLY A N 1
ATOM 852 C CA . GLY A 1 103 ? -4.129 -2.096 -11.373 1.00 94.44 103 GLY A CA 1
ATOM 853 C C . GLY A 1 103 ? -4.103 -0.586 -11.122 1.00 94.44 103 GLY A C 1
ATOM 854 O O . GLY A 1 103 ? -4.981 -0.075 -10.433 1.00 94.44 103 GLY A O 1
ATOM 855 N N . LEU A 1 104 ? -3.091 0.112 -11.646 1.00 96.44 104 LEU A N 1
ATOM 856 C CA . LEU A 1 104 ? -2.985 1.571 -11.627 1.00 96.44 104 LEU A CA 1
ATOM 857 C C . LEU A 1 104 ? -3.224 2.130 -13.031 1.00 96.44 104 LEU A C 1
ATOM 859 O O . LEU A 1 104 ? -2.907 1.491 -14.037 1.00 96.44 104 LEU A O 1
ATOM 863 N N . SER A 1 105 ? -3.763 3.339 -13.091 1.00 96.31 105 SER A N 1
ATOM 864 C CA . SER A 1 105 ? -4.024 4.079 -14.320 1.00 96.31 105 SER A CA 1
ATOM 865 C C . SER A 1 105 ? -3.134 5.320 -14.413 1.00 96.31 105 SER A C 1
ATOM 867 O O . SER A 1 105 ? -2.426 5.680 -13.475 1.00 96.31 105 SER A O 1
ATOM 869 N N . LYS A 1 106 ? -3.168 6.005 -15.559 1.00 95.00 106 LYS A N 1
ATOM 870 C CA . LYS A 1 106 ? -2.438 7.271 -15.728 1.00 95.00 106 LYS A CA 1
ATOM 871 C C . LYS A 1 106 ? -3.019 8.421 -14.911 1.00 95.00 106 LYS A C 1
ATOM 873 O O . LYS A 1 106 ? -2.305 9.392 -14.700 1.00 95.00 106 LYS A O 1
ATOM 878 N N . ASP A 1 107 ? -4.268 8.305 -14.473 1.00 95.25 107 ASP A N 1
ATOM 879 C CA . ASP A 1 107 ? -4.918 9.319 -13.643 1.00 95.25 107 ASP A CA 1
ATOM 880 C C . ASP A 1 107 ? -4.410 9.270 -12.188 1.00 95.25 107 ASP A C 1
ATOM 882 O O . ASP A 1 107 ? -4.635 10.207 -11.429 1.00 95.25 107 ASP A O 1
ATOM 886 N N . ASP A 1 108 ? -3.694 8.200 -11.812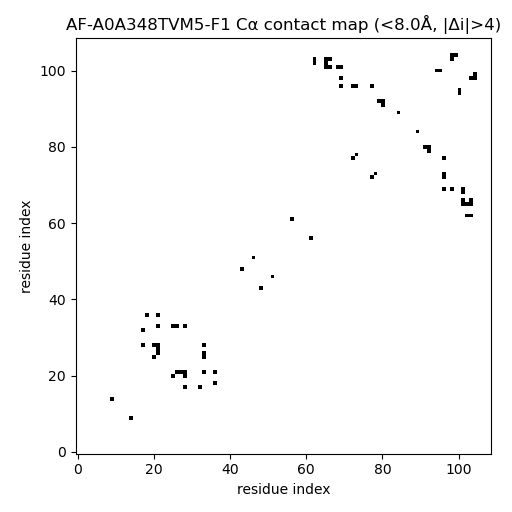 1.00 89.75 108 ASP A N 1
ATOM 887 C CA . ASP A 1 108 ? -3.101 8.004 -10.483 1.00 89.75 108 ASP A CA 1
ATOM 888 C C . ASP A 1 108 ? -1.654 8.551 -10.366 1.00 89.75 108 ASP A C 1
ATOM 890 O O . ASP A 1 108 ? -1.003 8.344 -9.339 1.00 89.75 108 ASP A O 1
ATOM 894 N N . LEU A 1 109 ? -1.130 9.204 -11.417 1.00 86.88 109 LEU A N 1
ATOM 895 C CA . LEU A 1 109 ? 0.212 9.818 -11.481 1.00 8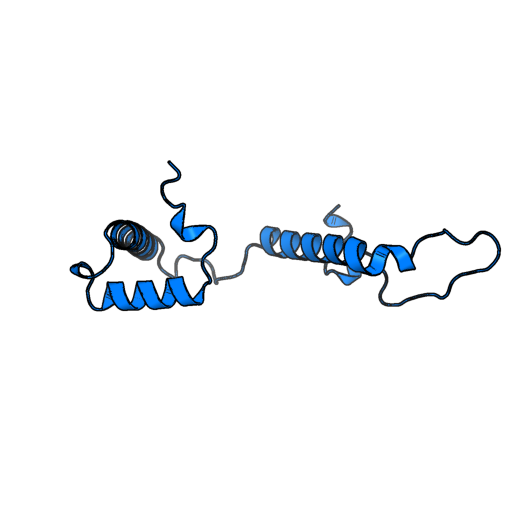6.88 109 LEU A CA 1
ATOM 896 C C . LEU A 1 109 ? 0.188 11.311 -11.132 1.00 86.88 109 LEU A C 1
ATOM 898 O O . LEU A 1 109 ? 1.112 11.741 -10.402 1.00 86.88 109 LEU A O 1
#

pLDDT: mean 85.75, std 12.04, range [50.75, 97.56]

Sequence (109 aa):
MDRFSFLGSVHAQLIEDQYERYLKNPDGTEPSWRAFFQGYDFAKEIYAEEDLDGGGVPEEVVKEFHVLNLIQGYRSRGHLFTKTNPVRMRRSYEPTLDIENFGLSKDDL

Mean predicted aligned error: 12.04 Å

Secondary structure (DSSP, 8-state):
--TTGGGTT--HHHHHHHHHHHHH-GGGS-HHHHHHHHHHHHHHHHS-TTTS-TTPPPHHHHHHHHHHHHHHHHHHHGGGG----SSSPPPP-SS-S-GGGGT--GGG-